Protein AF-A0A8H1L6F8-F1 (afdb_monomer_lite)

Sequence (151 aa):
DDVAAVVLANCTSGPMVTQVAADLVRIVAEGEPRIPEPWRPLREVDQSALVLAGQWYWGTSPFALRITADGHLALGPLSGGGRRSRFRANGEGTWTGLEGYFAGETLRAVRRPDGTVDHLDLGSFVFTRQPYDERADVPGGVDAEGWRGIG

Radius of gyration: 23.3 Å; chains: 1; bounding box: 47×58×55 Å

InterPro domains:
  IPR056008 Domain of unknown function DUF7586 [PF24491] (45-129)

Structure (mmCIF, N/CA/C/O backbone):
data_AF-A0A8H1L6F8-F1
#
_entry.id   AF-A0A8H1L6F8-F1
#
loop_
_atom_site.group_PDB
_atom_site.id
_atom_site.type_symbol
_atom_site.label_atom_id
_atom_site.label_alt_id
_atom_site.label_comp_id
_atom_site.label_asym_id
_atom_site.label_entity_id
_atom_site.label_seq_id
_atom_site.pdbx_PDB_ins_code
_atom_site.Cartn_x
_atom_site.Cartn_y
_atom_site.Cartn_z
_atom_site.occupancy
_atom_site.B_iso_or_equiv
_atom_site.auth_seq_id
_atom_site.auth_comp_id
_atom_site.auth_asym_id
_atom_site.auth_atom_id
_atom_site.pdbx_PDB_model_num
ATOM 1 N N . ASP A 1 1 ? 13.761 -13.896 -32.232 1.00 56.38 1 ASP A N 1
ATOM 2 C CA . ASP A 1 1 ? 14.624 -12.715 -32.418 1.00 56.38 1 ASP A CA 1
ATOM 3 C C . ASP A 1 1 ? 13.880 -11.649 -33.207 1.00 56.38 1 ASP A C 1
ATOM 5 O O . ASP A 1 1 ? 14.048 -11.556 -34.414 1.00 56.38 1 ASP A O 1
ATOM 9 N N . ASP A 1 2 ? 13.031 -10.874 -32.521 1.00 83.06 2 ASP A N 1
ATOM 10 C CA . ASP A 1 2 ? 12.123 -9.879 -33.132 1.00 83.06 2 ASP A CA 1
ATOM 11 C C . ASP A 1 2 ? 12.353 -8.450 -32.587 1.00 83.06 2 ASP A C 1
ATOM 13 O O . ASP A 1 2 ? 11.457 -7.607 -32.618 1.00 83.06 2 ASP A O 1
ATOM 17 N N . VAL A 1 3 ? 13.542 -8.158 -32.042 1.00 88.19 3 VAL A N 1
ATOM 18 C CA . VAL A 1 3 ? 13.842 -6.866 -31.396 1.00 88.19 3 VAL A CA 1
ATOM 19 C C . VAL A 1 3 ? 14.768 -6.023 -32.271 1.00 88.19 3 VAL A C 1
ATOM 21 O O . VAL A 1 3 ? 15.822 -6.481 -32.707 1.00 88.19 3 VAL A O 1
ATOM 24 N N . ALA A 1 4 ? 14.397 -4.760 -32.484 1.00 92.69 4 ALA A N 1
ATOM 25 C CA . ALA A 1 4 ? 15.210 -3.754 -33.162 1.00 92.69 4 ALA A CA 1
ATOM 26 C C . ALA A 1 4 ? 15.195 -2.435 -32.374 1.00 92.69 4 ALA A C 1
ATOM 28 O O . ALA A 1 4 ? 14.239 -2.140 -31.658 1.00 92.69 4 ALA A O 1
ATOM 29 N N . ALA A 1 5 ? 16.242 -1.624 -32.534 1.00 94.88 5 ALA A N 1
ATOM 30 C CA . ALA A 1 5 ? 16.339 -0.295 -31.937 1.00 94.88 5 ALA A CA 1
ATOM 31 C C . ALA A 1 5 ? 16.558 0.772 -33.016 1.00 94.88 5 ALA A C 1
ATOM 33 O O . ALA A 1 5 ? 17.304 0.563 -33.973 1.00 94.88 5 ALA A O 1
ATOM 34 N N . VAL A 1 6 ? 15.934 1.936 -32.834 1.00 96.12 6 VAL A N 1
ATOM 35 C CA . VAL A 1 6 ? 16.125 3.126 -33.672 1.00 96.12 6 VAL A CA 1
ATOM 36 C C . VAL A 1 6 ? 16.569 4.270 -32.771 1.00 96.12 6 VAL A C 1
ATOM 38 O O . VAL A 1 6 ? 15.897 4.585 -31.791 1.00 96.12 6 VAL A O 1
ATOM 41 N N . VAL A 1 7 ? 17.698 4.894 -33.104 1.00 96.50 7 VAL A N 1
ATOM 42 C CA . VAL A 1 7 ? 18.262 6.025 -32.358 1.00 96.50 7 VAL A CA 1
ATOM 43 C C . VAL A 1 7 ? 18.479 7.182 -33.326 1.00 96.50 7 VAL A C 1
ATOM 45 O O . VAL A 1 7 ? 19.146 7.028 -34.347 1.00 96.50 7 VAL A O 1
ATOM 48 N N . LEU A 1 8 ? 17.908 8.341 -33.004 1.00 95.44 8 LEU A N 1
ATOM 49 C CA . LEU A 1 8 ? 18.011 9.570 -33.789 1.00 95.44 8 LEU A CA 1
ATOM 50 C C . LEU A 1 8 ? 18.761 10.625 -32.970 1.00 95.44 8 LEU A C 1
ATOM 52 O O . LEU A 1 8 ? 18.482 10.798 -31.785 1.00 95.44 8 LEU A O 1
ATOM 56 N N . ALA A 1 9 ? 19.685 11.347 -33.605 1.00 94.75 9 ALA A N 1
ATOM 57 C CA . ALA A 1 9 ? 20.383 12.488 -33.015 1.00 94.75 9 ALA A CA 1
ATOM 58 C C . ALA A 1 9 ? 20.216 13.717 -33.918 1.00 94.75 9 ALA A C 1
ATOM 60 O O . ALA A 1 9 ? 20.311 13.614 -35.139 1.00 94.75 9 ALA A O 1
ATOM 61 N N . ASN A 1 10 ? 19.968 14.881 -33.317 1.00 94.25 10 ASN A N 1
ATOM 62 C CA . ASN A 1 10 ? 19.770 16.153 -34.022 1.00 94.25 10 ASN A CA 1
ATOM 63 C C . ASN A 1 10 ? 20.999 17.078 -33.961 1.00 94.25 10 ASN A C 1
ATOM 65 O O . ASN A 1 10 ? 20.921 18.233 -34.374 1.00 94.25 10 ASN A O 1
ATOM 69 N N . CYS A 1 11 ? 22.120 16.595 -33.428 1.00 91.19 11 CYS A N 1
ATOM 70 C CA . CYS A 1 11 ? 23.375 17.327 -33.343 1.00 91.19 11 CYS A CA 1
ATOM 71 C C . CYS A 1 11 ? 24.555 16.416 -33.698 1.00 91.19 11 CYS A C 1
ATOM 73 O O . CYS A 1 11 ? 24.513 15.202 -33.498 1.00 91.19 11 CYS A O 1
ATOM 75 N N . THR A 1 12 ? 25.627 17.011 -34.216 1.00 85.31 12 THR A N 1
ATOM 76 C CA . THR A 1 12 ? 26.858 16.293 -34.589 1.00 85.31 12 THR A CA 1
ATOM 77 C C . THR A 1 12 ? 27.733 15.936 -33.387 1.00 85.31 12 THR A C 1
ATOM 79 O O . THR A 1 12 ? 28.591 15.069 -33.497 1.00 85.31 12 THR A O 1
ATOM 82 N N . SER A 1 13 ? 27.498 16.566 -32.235 1.00 91.44 13 SER A N 1
ATOM 83 C CA . SER A 1 13 ? 28.124 16.262 -30.942 1.00 91.44 13 SER A CA 1
ATOM 84 C C . SER A 1 13 ? 27.331 15.246 -30.105 1.00 91.44 13 SER A C 1
ATOM 86 O O . SER A 1 13 ? 27.555 15.128 -28.901 1.00 91.44 13 SER A O 1
ATOM 88 N N . GLY A 1 14 ? 26.361 14.562 -30.718 1.00 86.69 14 GLY A N 1
ATOM 89 C CA . GLY A 1 14 ? 25.501 13.588 -30.053 1.00 86.69 14 GLY A CA 1
ATOM 90 C C . GLY A 1 14 ? 26.223 12.291 -29.657 1.00 86.69 14 GLY A C 1
ATOM 91 O O . GLY A 1 14 ? 27.394 12.090 -29.986 1.00 86.69 14 GLY A O 1
ATOM 92 N N . PRO A 1 15 ? 25.527 11.383 -28.951 1.00 90.00 15 PRO A N 1
ATOM 93 C CA . PRO A 1 15 ? 26.077 10.079 -28.594 1.00 90.00 15 PRO A CA 1
ATOM 94 C C . PRO A 1 15 ? 26.371 9.240 -29.845 1.00 90.00 15 PRO A C 1
ATOM 96 O O . PRO A 1 15 ? 25.788 9.456 -30.910 1.00 90.00 15 PRO A O 1
ATOM 99 N N . MET A 1 16 ? 27.229 8.225 -29.712 1.00 94.75 16 MET A N 1
ATOM 100 C CA . MET A 1 16 ? 27.450 7.244 -30.779 1.00 94.75 16 MET A CA 1
ATOM 101 C C . MET A 1 16 ? 26.176 6.413 -30.984 1.00 94.75 16 MET A C 1
ATOM 103 O O . MET A 1 16 ? 25.949 5.416 -30.302 1.00 94.75 16 MET A O 1
ATOM 107 N N . VAL A 1 17 ? 25.322 6.843 -31.915 1.00 95.00 17 VAL A N 1
ATOM 108 C CA . VAL A 1 17 ? 23.967 6.297 -32.117 1.00 95.00 17 VAL A CA 1
ATOM 109 C C . VAL A 1 17 ? 23.949 4.792 -32.387 1.00 95.00 17 VAL A C 1
ATOM 111 O O . VAL A 1 17 ? 23.046 4.098 -31.929 1.00 95.00 17 VAL A O 1
ATOM 114 N N . THR A 1 18 ? 24.972 4.270 -33.066 1.00 94.69 18 THR A N 1
ATOM 115 C CA . THR A 1 18 ? 25.138 2.834 -33.329 1.00 94.69 18 THR A CA 1
ATOM 116 C C . THR A 1 18 ? 25.411 2.046 -32.054 1.00 94.69 18 THR A C 1
ATOM 118 O O . THR A 1 18 ? 24.832 0.980 -31.863 1.00 94.69 18 THR A O 1
ATOM 121 N N . GLN A 1 19 ? 26.246 2.583 -31.160 1.00 96.25 19 GLN A N 1
ATOM 122 C CA . GLN A 1 19 ? 26.542 1.960 -29.875 1.00 96.25 19 GLN A CA 1
ATOM 123 C C . GLN A 1 19 ? 25.307 1.961 -28.973 1.00 96.25 19 GLN A C 1
ATOM 125 O O . GLN A 1 19 ? 24.968 0.924 -28.418 1.00 96.25 19 GLN A O 1
ATOM 130 N N . VAL A 1 20 ? 24.577 3.080 -28.903 1.00 96.88 20 VAL A N 1
ATOM 131 C CA . VAL A 1 20 ? 23.324 3.154 -28.133 1.00 96.88 20 VAL A CA 1
ATOM 132 C C . VAL A 1 20 ? 22.293 2.154 -28.664 1.00 96.88 20 VAL A C 1
ATOM 134 O O . VAL A 1 20 ? 21.665 1.454 -27.876 1.00 96.88 20 VAL A O 1
ATOM 137 N N . ALA A 1 21 ? 22.129 2.045 -29.987 1.00 96.88 21 ALA A N 1
ATOM 138 C CA . ALA A 1 21 ? 21.202 1.084 -30.582 1.00 96.88 21 ALA A CA 1
ATOM 139 C C . ALA A 1 21 ? 21.586 -0.369 -30.245 1.00 96.88 21 ALA A C 1
ATOM 141 O O . ALA A 1 21 ? 20.721 -1.154 -29.857 1.00 96.88 21 ALA A O 1
ATOM 142 N N . ALA A 1 22 ? 22.874 -0.713 -30.342 1.00 96.19 22 ALA A N 1
ATOM 143 C CA . ALA A 1 22 ? 23.374 -2.041 -29.990 1.00 96.19 22 ALA A CA 1
ATOM 144 C C . ALA A 1 22 ? 23.195 -2.349 -28.495 1.00 96.19 22 ALA A C 1
ATOM 146 O O . ALA A 1 22 ? 22.727 -3.432 -28.145 1.00 96.19 22 ALA A O 1
ATOM 147 N N . ASP A 1 23 ? 23.503 -1.387 -27.620 1.00 96.38 23 ASP A N 1
ATOM 148 C CA . ASP A 1 23 ? 23.319 -1.526 -26.176 1.00 96.38 23 ASP A CA 1
ATOM 149 C C . ASP A 1 23 ? 21.844 -1.707 -25.806 1.00 96.38 23 ASP A C 1
ATOM 151 O O . ASP A 1 23 ? 21.540 -2.545 -24.965 1.00 96.38 23 ASP A O 1
ATOM 155 N N . LEU A 1 24 ? 20.916 -0.999 -26.456 1.00 94.94 24 LEU A N 1
ATOM 156 C CA . LEU A 1 24 ? 19.478 -1.175 -26.226 1.00 94.94 24 LEU A CA 1
ATOM 157 C C . LEU A 1 24 ? 18.994 -2.574 -26.621 1.00 94.94 24 LEU A C 1
ATOM 159 O O . LEU A 1 24 ? 18.296 -3.212 -25.835 1.00 94.94 24 LEU A O 1
ATOM 163 N N . VAL A 1 25 ? 19.381 -3.073 -27.802 1.00 94.62 25 VAL A N 1
ATOM 164 C CA . VAL A 1 25 ? 19.028 -4.440 -28.231 1.00 94.62 25 VAL A CA 1
ATOM 165 C C . VAL A 1 25 ? 19.602 -5.466 -27.258 1.00 94.62 25 VAL A C 1
ATOM 167 O O . VAL A 1 25 ? 18.883 -6.365 -26.830 1.00 94.62 25 VAL A O 1
ATOM 170 N N . ARG A 1 26 ? 20.867 -5.301 -26.856 1.00 93.94 26 ARG A N 1
ATOM 171 C CA . ARG A 1 26 ? 21.526 -6.179 -25.887 1.00 93.94 26 ARG A CA 1
ATOM 172 C C . ARG A 1 26 ? 20.827 -6.153 -24.527 1.00 93.94 26 ARG A C 1
ATOM 174 O O . ARG A 1 26 ? 20.532 -7.214 -23.998 1.00 93.94 26 ARG A O 1
ATOM 181 N N . ILE A 1 27 ? 20.512 -4.974 -23.988 1.00 93.81 27 ILE A N 1
ATOM 182 C CA . ILE A 1 27 ? 19.810 -4.828 -22.703 1.00 93.81 27 ILE A CA 1
ATOM 183 C C . ILE A 1 27 ? 18.447 -5.519 -22.745 1.00 93.81 27 ILE A C 1
ATOM 185 O O . ILE A 1 27 ? 18.087 -6.191 -21.785 1.00 93.81 27 ILE A O 1
ATOM 189 N N . VAL A 1 28 ? 17.690 -5.374 -23.834 1.00 91.69 28 VAL A N 1
ATOM 190 C CA . VAL A 1 28 ? 16.389 -6.044 -23.966 1.00 91.69 28 VAL A CA 1
ATOM 191 C C . VAL A 1 28 ? 16.562 -7.552 -24.107 1.00 91.69 28 VAL A C 1
ATOM 193 O O . VAL A 1 28 ? 15.832 -8.286 -23.460 1.00 91.69 28 VAL A O 1
ATOM 196 N N . ALA A 1 29 ? 17.531 -8.022 -24.893 1.00 89.94 29 ALA A N 1
ATOM 197 C CA . ALA A 1 29 ? 17.787 -9.453 -25.052 1.00 89.94 29 ALA A CA 1
ATOM 198 C C . ALA A 1 29 ? 18.272 -10.115 -23.747 1.00 89.94 29 ALA A C 1
ATOM 200 O O . ALA A 1 29 ? 17.868 -11.226 -23.423 1.00 89.94 29 ALA A O 1
ATOM 201 N N . GLU A 1 30 ? 19.125 -9.433 -22.980 1.00 91.69 30 GLU A N 1
ATOM 202 C CA . GLU A 1 30 ? 19.654 -9.920 -21.698 1.00 91.69 30 GLU A CA 1
ATOM 203 C C . GLU A 1 30 ? 18.637 -9.773 -20.557 1.00 91.69 30 GLU A C 1
ATOM 205 O O . GLU A 1 30 ? 18.609 -10.578 -19.626 1.00 91.69 30 GLU A O 1
ATOM 210 N N . GLY A 1 31 ? 17.823 -8.722 -20.612 1.00 90.75 31 GLY A N 1
ATOM 211 C CA . GLY A 1 31 ? 16.900 -8.308 -19.563 1.00 90.75 31 GLY A CA 1
ATOM 212 C C . GLY A 1 31 ? 15.431 -8.501 -19.914 1.00 90.75 31 GLY A C 1
ATOM 213 O O . GLY A 1 31 ? 14.596 -7.853 -19.279 1.00 90.75 31 GLY A O 1
ATOM 214 N N . GLU A 1 32 ? 15.110 -9.332 -20.913 1.00 84.12 32 GLU A N 1
ATOM 215 C CA . GLU A 1 32 ? 13.738 -9.499 -21.395 1.00 84.12 32 GLU A CA 1
ATOM 216 C C . GLU A 1 32 ? 12.819 -9.826 -20.207 1.00 84.12 32 GLU A C 1
ATOM 218 O O . GLU A 1 32 ? 13.046 -10.816 -19.494 1.00 84.12 32 GLU A O 1
ATOM 223 N N . PRO A 1 33 ? 11.796 -8.992 -19.930 1.00 79.00 33 PRO A N 1
ATOM 224 C CA . PRO A 1 33 ? 10.893 -9.257 -18.830 1.00 79.00 33 PRO A CA 1
ATOM 225 C C . PRO A 1 33 ? 10.197 -10.585 -19.089 1.00 79.00 33 PRO A C 1
ATOM 227 O O . PRO A 1 33 ? 9.529 -10.759 -20.108 1.00 79.00 33 PRO A O 1
ATOM 230 N N . ARG A 1 34 ? 10.317 -11.528 -18.153 1.00 82.19 34 ARG A N 1
ATOM 231 C CA . ARG A 1 34 ? 9.544 -12.768 -18.244 1.00 82.19 34 ARG A CA 1
ATOM 232 C C . ARG A 1 34 ? 8.066 -12.405 -18.319 1.00 82.19 34 ARG A C 1
ATOM 234 O O . ARG A 1 34 ? 7.596 -11.613 -17.498 1.00 82.19 34 ARG A O 1
ATOM 241 N N . ILE A 1 35 ? 7.346 -13.014 -19.263 1.00 84.50 35 ILE A N 1
ATOM 242 C CA . ILE A 1 35 ? 5.885 -12.932 -19.286 1.00 84.50 35 ILE A CA 1
ATOM 243 C C . ILE A 1 35 ? 5.408 -13.393 -17.902 1.00 84.50 35 ILE A C 1
ATOM 245 O O . ILE A 1 35 ? 5.742 -14.512 -17.497 1.00 84.50 35 ILE A O 1
ATOM 249 N N . PRO A 1 36 ? 4.704 -12.538 -17.140 1.00 85.81 36 PRO A N 1
ATOM 250 C CA . PRO A 1 36 ? 4.266 -12.910 -15.810 1.00 85.81 36 PRO A CA 1
ATOM 251 C C . PRO A 1 36 ? 3.308 -14.092 -15.916 1.00 85.81 36 PRO A C 1
ATOM 253 O O . PRO A 1 36 ? 2.537 -14.200 -16.874 1.00 85.81 36 PRO A O 1
ATOM 256 N N . GLU A 1 37 ? 3.333 -14.972 -14.917 1.00 86.38 37 GLU A N 1
ATOM 257 C CA . GLU A 1 37 ? 2.314 -16.010 -14.843 1.00 86.38 37 GLU A CA 1
ATOM 258 C C . GLU A 1 37 ? 0.922 -15.358 -14.835 1.00 86.38 37 GLU A C 1
ATOM 260 O O . GLU A 1 37 ? 0.723 -14.350 -14.143 1.00 86.38 37 GLU A O 1
ATOM 265 N N . PRO A 1 38 ? -0.052 -15.905 -15.591 1.00 89.75 38 PRO A N 1
ATOM 266 C CA . PRO A 1 38 ? -1.414 -15.405 -15.554 1.00 89.75 38 PRO A CA 1
ATOM 267 C C . PRO A 1 38 ? -1.912 -15.349 -14.116 1.00 89.75 38 PRO A C 1
ATOM 269 O O . PRO A 1 38 ? -1.761 -16.316 -13.364 1.00 89.75 38 PRO A O 1
ATOM 272 N N . TRP A 1 39 ? -2.521 -14.225 -13.744 1.00 88.81 39 TRP A N 1
ATOM 273 C CA . TRP A 1 39 ? -3.088 -14.066 -12.413 1.00 88.81 39 TRP A CA 1
ATOM 274 C C . TRP A 1 39 ? -4.099 -15.180 -12.128 1.00 88.81 39 TRP A C 1
ATOM 276 O O . TRP A 1 39 ? -4.933 -15.522 -12.971 1.00 88.81 39 TRP A O 1
ATOM 286 N N . ARG A 1 40 ? -4.031 -15.736 -10.918 1.00 87.62 40 ARG A N 1
ATOM 287 C CA . ARG A 1 40 ? -4.979 -16.730 -10.418 1.00 87.62 40 ARG A CA 1
ATOM 288 C C . ARG A 1 40 ? -5.481 -16.295 -9.047 1.00 87.62 40 ARG A C 1
ATOM 290 O O . ARG A 1 40 ? -4.685 -15.786 -8.255 1.00 87.62 40 ARG A O 1
ATOM 297 N N . PRO A 1 41 ? -6.765 -16.521 -8.738 1.00 86.88 41 PRO A N 1
ATOM 298 C CA . PRO A 1 41 ? -7.265 -16.288 -7.396 1.00 86.88 41 PRO A CA 1
ATOM 299 C C . PRO A 1 41 ? -6.557 -17.214 -6.403 1.00 86.88 41 PRO A C 1
ATOM 301 O O . PRO A 1 41 ? -6.250 -18.370 -6.712 1.00 86.88 41 PRO A O 1
ATOM 304 N N . LEU A 1 42 ? -6.330 -16.707 -5.193 1.00 88.00 42 LEU A N 1
ATOM 305 C CA . LEU A 1 42 ? -5.894 -17.535 -4.073 1.00 88.00 42 LEU A CA 1
ATOM 306 C C . LEU A 1 42 ? -6.989 -18.557 -3.757 1.00 88.00 42 LEU A C 1
ATOM 308 O O . LEU A 1 42 ? -8.160 -18.198 -3.660 1.00 88.00 42 LEU A O 1
ATOM 312 N N . ARG A 1 43 ? -6.608 -19.832 -3.617 1.00 86.88 43 ARG A N 1
ATOM 313 C CA . ARG A 1 43 ? -7.556 -20.912 -3.291 1.00 86.88 43 ARG A CA 1
ATOM 314 C C . ARG A 1 43 ? -8.040 -20.828 -1.853 1.00 86.88 43 ARG A C 1
ATOM 316 O O . ARG A 1 43 ? -9.210 -21.063 -1.584 1.00 86.88 43 ARG A O 1
ATOM 323 N N . GLU A 1 44 ? -7.126 -20.486 -0.958 1.00 87.88 44 GLU A N 1
ATOM 324 C CA . GLU A 1 44 ? -7.377 -20.337 0.465 1.00 87.88 44 GLU A CA 1
ATOM 325 C C . GLU A 1 44 ? -6.733 -19.039 0.931 1.00 87.88 44 GLU A C 1
ATOM 327 O O . GLU A 1 44 ? -5.643 -18.668 0.488 1.00 87.88 44 GLU A O 1
ATOM 332 N N . VAL A 1 45 ? -7.439 -18.329 1.801 1.00 88.81 45 VAL A N 1
ATOM 333 C CA . VAL A 1 45 ? -6.963 -17.092 2.405 1.00 88.81 45 VAL A CA 1
ATOM 334 C C . VAL A 1 45 ? -7.538 -16.981 3.807 1.00 88.81 45 VAL A C 1
ATOM 336 O O . VAL A 1 45 ? -8.718 -17.264 4.030 1.00 88.81 45 VAL A O 1
ATOM 339 N N . ASP A 1 46 ? -6.698 -16.565 4.750 1.00 86.81 46 ASP A N 1
ATOM 340 C CA . ASP A 1 46 ? -7.144 -16.241 6.098 1.00 86.81 46 ASP A CA 1
ATOM 341 C C . ASP A 1 46 ? -8.145 -15.077 6.033 1.00 86.81 46 ASP A C 1
ATOM 343 O O . ASP A 1 46 ? -7.828 -13.981 5.563 1.00 86.81 46 ASP A O 1
ATOM 347 N N . GLN A 1 47 ? -9.366 -15.318 6.513 1.00 88.00 47 GLN A N 1
ATOM 348 C CA . GLN A 1 47 ? -10.444 -14.329 6.525 1.00 88.00 47 GLN A CA 1
ATOM 349 C C . GLN A 1 47 ? -10.089 -13.095 7.365 1.00 88.00 47 GLN A C 1
ATOM 351 O O . GLN A 1 47 ? -10.509 -11.982 7.041 1.00 88.00 47 GLN A O 1
ATOM 356 N N . SER A 1 48 ? -9.271 -13.271 8.407 1.00 85.75 48 SER A N 1
ATOM 357 C CA . SER A 1 48 ? -8.801 -12.182 9.262 1.00 85.75 48 SER A CA 1
ATOM 358 C C . SER A 1 48 ? -7.855 -11.229 8.525 1.00 85.75 48 SER A C 1
ATOM 360 O O . SER A 1 48 ? -7.869 -10.030 8.798 1.00 85.75 48 SER A O 1
ATOM 362 N N . ALA A 1 49 ? -7.098 -11.734 7.547 1.00 90.62 49 ALA A N 1
ATOM 363 C CA . ALA A 1 49 ? -6.276 -10.935 6.646 1.00 90.62 49 ALA A CA 1
ATOM 364 C C . ALA A 1 49 ? -7.102 -10.382 5.474 1.00 90.62 49 ALA A C 1
ATOM 366 O O . ALA A 1 49 ? -6.935 -9.223 5.090 1.00 90.62 49 ALA A O 1
ATOM 367 N N . LEU A 1 50 ? -8.028 -11.180 4.927 1.00 92.31 50 LEU A N 1
ATOM 368 C CA . LEU A 1 50 ? -8.869 -10.790 3.791 1.00 92.31 50 LEU A CA 1
ATOM 369 C C . LEU A 1 50 ? -9.719 -9.555 4.096 1.00 92.31 50 LEU A C 1
ATOM 371 O O . LEU A 1 50 ? -9.789 -8.651 3.267 1.00 92.31 50 LEU A O 1
ATOM 375 N N . VAL A 1 51 ? -10.298 -9.467 5.298 1.00 92.50 51 VAL A N 1
ATOM 376 C CA . VAL A 1 51 ? -11.097 -8.301 5.714 1.00 92.50 51 VAL A CA 1
ATOM 377 C C . VAL A 1 51 ? -10.280 -7.002 5.775 1.00 92.50 51 VAL A C 1
ATOM 379 O O . VAL A 1 51 ? -10.849 -5.911 5.721 1.00 92.50 51 VAL A O 1
ATOM 382 N N . LEU A 1 52 ? -8.949 -7.088 5.863 1.00 95.62 52 LEU A N 1
ATOM 383 C CA . LEU A 1 52 ? -8.055 -5.927 5.867 1.00 95.62 52 LEU A CA 1
ATOM 384 C C . LEU A 1 52 ? -7.666 -5.479 4.459 1.00 95.62 52 LEU A C 1
ATOM 386 O O . LEU A 1 52 ? -7.211 -4.347 4.291 1.00 95.62 52 LEU A O 1
ATOM 390 N N . ALA A 1 53 ? -7.848 -6.324 3.444 1.00 96.19 53 ALA A N 1
ATOM 391 C CA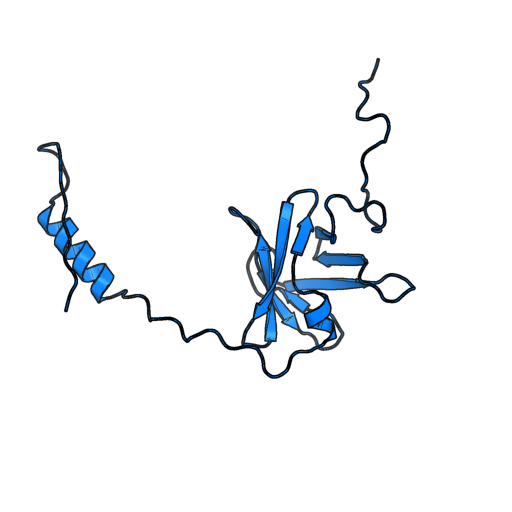 . ALA A 1 53 ? -7.478 -5.992 2.079 1.00 96.19 53 ALA A CA 1
ATOM 392 C C . ALA A 1 53 ? -8.249 -4.765 1.554 1.00 96.19 53 ALA A C 1
ATOM 394 O O . ALA A 1 53 ? -9.329 -4.392 2.031 1.00 96.19 53 ALA A O 1
ATOM 395 N N . GLY A 1 54 ? -7.665 -4.120 0.548 1.00 97.00 54 GLY A N 1
ATOM 396 C CA . GLY A 1 54 ? -8.236 -2.956 -0.115 1.00 97.00 54 GLY A CA 1
ATOM 397 C C . GLY A 1 54 ? -7.631 -1.644 0.367 1.00 97.00 54 GLY A C 1
ATOM 398 O O . GLY A 1 54 ? -6.468 -1.580 0.768 1.00 97.00 54 GLY A O 1
ATOM 399 N N . GLN A 1 55 ? -8.416 -0.579 0.248 1.00 97.81 55 GLN A N 1
ATOM 400 C CA . GLN A 1 55 ? -7.944 0.786 0.426 1.00 97.81 55 GLN A CA 1
ATOM 401 C C . GLN A 1 55 ? -7.897 1.215 1.896 1.00 97.81 55 GLN A C 1
ATOM 403 O O . GLN A 1 55 ? -8.756 0.838 2.698 1.00 97.81 55 GLN A O 1
ATOM 408 N N . TRP A 1 56 ? -6.885 2.026 2.190 1.00 97.62 56 TRP A N 1
ATOM 409 C CA . TRP A 1 56 ? -6.578 2.643 3.472 1.00 97.62 56 TRP A CA 1
ATOM 410 C C . TRP A 1 56 ? -6.033 4.057 3.246 1.00 97.62 56 TRP A C 1
ATOM 412 O O . TRP A 1 56 ? -5.517 4.356 2.170 1.00 97.62 56 TRP A O 1
ATOM 422 N N . TYR A 1 57 ? -6.112 4.923 4.248 1.00 95.56 57 TYR A N 1
ATOM 423 C CA . TYR A 1 57 ? -5.661 6.307 4.164 1.00 95.56 57 TYR A CA 1
ATOM 424 C C . TYR A 1 57 ? -4.784 6.671 5.349 1.00 95.56 57 TYR A C 1
ATOM 426 O O . TYR A 1 57 ? -5.158 6.425 6.487 1.00 95.56 57 TYR A O 1
ATOM 434 N N . TRP A 1 58 ? -3.644 7.303 5.079 1.00 94.06 58 TRP A N 1
ATOM 435 C CA . TRP A 1 58 ? -2.874 8.019 6.093 1.00 94.06 58 TRP A CA 1
ATOM 436 C C . TRP A 1 58 ? -3.085 9.520 5.883 1.00 94.06 58 TRP A C 1
ATOM 438 O O . TRP A 1 58 ? -2.609 10.088 4.894 1.00 94.06 58 TRP A O 1
ATOM 448 N N . GLY A 1 59 ? -3.870 10.148 6.763 1.00 90.31 59 GLY A N 1
ATOM 449 C CA . GLY A 1 59 ? -4.433 11.473 6.493 1.00 90.31 59 GLY A CA 1
ATOM 450 C C . GLY A 1 59 ? -5.250 11.436 5.199 1.00 90.31 59 GLY A C 1
ATOM 451 O O . GLY A 1 59 ? -6.186 10.653 5.077 1.00 90.31 59 GLY A O 1
ATOM 452 N N . THR A 1 60 ? -4.863 12.220 4.196 1.00 91.56 60 THR A N 1
ATOM 453 C CA . THR A 1 60 ? -5.473 12.192 2.852 1.00 91.56 60 THR A CA 1
ATOM 454 C C . THR A 1 60 ? -4.784 11.255 1.861 1.00 91.56 60 THR A C 1
ATOM 456 O O . THR A 1 60 ? -5.288 11.060 0.755 1.00 91.56 60 THR A O 1
ATOM 459 N N . SER A 1 61 ? -3.641 10.667 2.219 1.00 94.25 61 SER A N 1
ATOM 460 C CA . SER A 1 61 ? -2.826 9.884 1.286 1.00 94.25 61 SER A CA 1
ATOM 461 C C . SER A 1 61 ? -3.381 8.465 1.127 1.00 94.25 61 SER A C 1
ATOM 463 O O . SER A 1 61 ? -3.435 7.741 2.123 1.00 94.25 61 SER A O 1
ATOM 465 N N . PRO A 1 62 ? -3.764 8.029 -0.089 1.00 96.88 62 P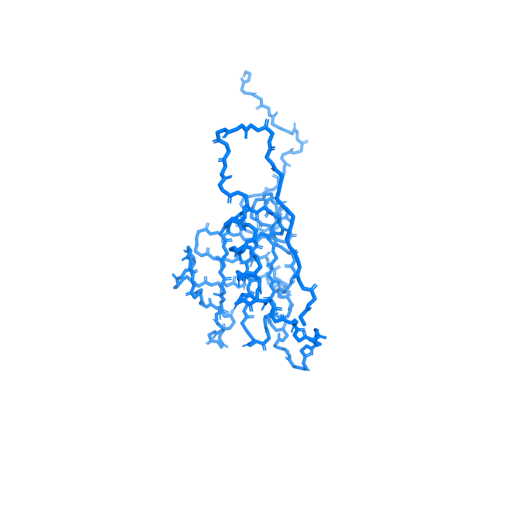RO A N 1
ATOM 466 C CA . PRO A 1 62 ? -4.344 6.712 -0.304 1.00 96.88 62 PRO A CA 1
ATOM 467 C C . PRO A 1 62 ? -3.272 5.622 -0.427 1.00 96.88 62 PRO A C 1
ATOM 469 O O . PRO A 1 62 ? -2.342 5.701 -1.233 1.00 96.88 62 PRO A O 1
ATOM 472 N N . PHE A 1 63 ? -3.461 4.553 0.333 1.00 98.31 63 PHE A N 1
ATOM 473 C CA . PHE A 1 63 ? -2.681 3.325 0.319 1.00 98.31 63 PHE A CA 1
ATOM 474 C C . PHE A 1 63 ? -3.598 2.145 0.026 1.00 98.31 63 PHE A C 1
ATOM 476 O O . PHE A 1 63 ? -4.814 2.209 0.202 1.00 98.31 63 PHE A O 1
ATOM 483 N N . ALA A 1 64 ? -3.015 1.036 -0.406 1.00 98.25 64 ALA A N 1
ATOM 484 C CA . ALA A 1 64 ? -3.739 -0.219 -0.437 1.00 98.25 64 ALA A CA 1
ATOM 485 C C . ALA A 1 64 ? -2.930 -1.341 0.190 1.00 98.25 64 ALA A C 1
ATOM 487 O O . ALA A 1 64 ? -1.738 -1.503 -0.083 1.00 98.25 64 ALA A O 1
ATOM 488 N N . LEU A 1 65 ? -3.639 -2.115 1.002 1.00 98.19 65 LEU A N 1
ATOM 489 C CA . LEU A 1 65 ? -3.173 -3.344 1.605 1.00 98.19 65 LEU A CA 1
ATOM 490 C C . LEU A 1 65 ? -3.614 -4.506 0.713 1.00 98.19 65 LEU A C 1
ATOM 492 O O . LEU A 1 65 ? -4.798 -4.658 0.401 1.00 98.19 65 LEU A O 1
ATOM 496 N N . ARG A 1 66 ? -2.655 -5.307 0.260 1.00 96.50 66 ARG A N 1
ATOM 497 C CA . ARG A 1 66 ? -2.879 -6.467 -0.612 1.00 96.50 66 ARG A CA 1
ATOM 498 C C . ARG A 1 66 ? -2.372 -7.724 0.056 1.00 96.50 66 ARG A C 1
ATOM 500 O O . ARG A 1 66 ? -1.398 -7.669 0.797 1.00 96.50 66 ARG A O 1
ATOM 507 N N . ILE A 1 67 ? -2.994 -8.844 -0.281 1.00 95.25 67 ILE A N 1
ATOM 508 C CA . ILE A 1 67 ? -2.493 -10.173 0.056 1.00 95.25 67 ILE A CA 1
ATOM 509 C C . ILE A 1 67 ? -1.679 -10.663 -1.136 1.00 95.25 67 ILE A C 1
ATOM 511 O O . ILE A 1 67 ? -2.146 -10.599 -2.276 1.00 95.25 67 ILE A O 1
ATOM 515 N N . THR A 1 68 ? -0.446 -11.091 -0.888 1.00 92.31 68 THR A N 1
ATOM 516 C CA . THR A 1 68 ? 0.452 -11.614 -1.921 1.00 92.31 68 THR A CA 1
ATOM 517 C C . THR A 1 68 ? 0.335 -13.132 -2.035 1.00 92.31 68 THR A C 1
ATOM 519 O O . THR A 1 68 ? -0.207 -13.796 -1.153 1.00 92.31 68 THR A O 1
ATOM 522 N N . ALA A 1 69 ? 0.827 -13.695 -3.144 1.00 88.56 69 ALA A N 1
ATOM 523 C CA . ALA A 1 69 ? 0.699 -15.124 -3.451 1.00 88.56 69 ALA A CA 1
ATOM 524 C C . ALA A 1 69 ? 1.305 -16.055 -2.383 1.00 88.56 69 ALA A C 1
ATOM 526 O O . ALA A 1 69 ? 0.878 -17.194 -2.240 1.00 88.56 69 ALA A O 1
ATOM 527 N N . ASP A 1 70 ? 2.272 -15.556 -1.620 1.00 88.31 70 ASP A N 1
ATOM 528 C CA . ASP A 1 70 ? 2.928 -16.245 -0.510 1.00 88.31 70 ASP A CA 1
ATOM 529 C C . ASP A 1 70 ? 2.265 -15.991 0.858 1.00 88.31 70 ASP A C 1
ATOM 531 O O . ASP A 1 70 ? 2.856 -16.272 1.896 1.00 88.31 70 ASP A O 1
ATOM 535 N N . GLY A 1 71 ? 1.043 -15.450 0.880 1.00 88.50 71 GLY A N 1
ATOM 536 C CA . GLY A 1 71 ? 0.255 -15.255 2.101 1.00 88.50 71 GLY A CA 1
ATOM 537 C C . GLY A 1 71 ? 0.692 -14.070 2.968 1.00 88.50 71 GLY A C 1
ATOM 538 O O . GLY A 1 71 ? 0.141 -13.859 4.048 1.00 88.50 71 GLY A O 1
ATOM 539 N N . HIS A 1 72 ? 1.661 -13.274 2.514 1.00 94.56 72 HIS A N 1
ATOM 540 C CA . HIS A 1 72 ? 2.052 -12.033 3.176 1.00 94.56 72 HIS A CA 1
ATOM 541 C C . HIS A 1 72 ? 1.110 -10.876 2.836 1.00 94.56 72 HIS A C 1
ATOM 543 O O . HIS A 1 72 ? 0.324 -10.925 1.887 1.00 94.56 72 HIS A O 1
ATOM 549 N N . LEU A 1 73 ? 1.222 -9.798 3.610 1.00 97.00 73 LEU A N 1
ATOM 550 C CA . LEU A 1 73 ? 0.597 -8.524 3.279 1.00 97.00 73 LEU A CA 1
ATOM 551 C C . LEU A 1 73 ? 1.593 -7.607 2.574 1.00 97.00 73 LEU A C 1
ATOM 553 O O . LEU A 1 73 ? 2.788 -7.636 2.856 1.00 97.00 73 LEU A O 1
ATOM 557 N N . ALA A 1 74 ? 1.099 -6.755 1.687 1.00 97.75 74 ALA A N 1
ATOM 558 C CA . ALA A 1 74 ? 1.856 -5.672 1.079 1.00 97.75 74 ALA A CA 1
ATOM 559 C C . ALA A 1 74 ? 1.074 -4.366 1.225 1.00 97.75 74 ALA A C 1
ATOM 561 O O . ALA A 1 74 ? -0.046 -4.258 0.722 1.00 97.75 74 ALA A O 1
ATOM 562 N N . LEU A 1 75 ? 1.672 -3.381 1.897 1.00 98.44 75 LEU A N 1
ATOM 563 C CA . LEU A 1 75 ? 1.134 -2.027 2.021 1.00 98.44 75 LEU A CA 1
ATOM 564 C C . LEU A 1 75 ? 1.957 -1.080 1.152 1.00 98.44 75 LEU A C 1
ATOM 566 O O . LEU A 1 75 ? 3.187 -1.058 1.233 1.00 98.44 75 LEU A O 1
ATOM 570 N N . GLY A 1 76 ? 1.282 -0.259 0.356 1.00 97.94 76 GLY A N 1
ATOM 571 C CA . GLY A 1 76 ? 1.938 0.797 -0.406 1.00 97.94 76 GLY A CA 1
ATOM 572 C C . GLY A 1 76 ? 0.956 1.831 -0.954 1.00 97.94 76 GLY A C 1
ATOM 573 O O . GLY A 1 76 ? -0.252 1.571 -0.954 1.00 97.94 76 GLY A O 1
ATOM 574 N N . PRO A 1 77 ? 1.457 2.995 -1.407 1.00 97.06 77 PRO A N 1
ATOM 575 C CA . PRO A 1 77 ? 0.629 4.051 -1.979 1.00 97.06 77 PRO A CA 1
ATOM 576 C C . PRO A 1 77 ? -0.144 3.548 -3.201 1.00 97.06 77 PRO A C 1
ATOM 578 O O . PRO A 1 77 ? 0.368 2.738 -3.975 1.00 97.06 77 PRO A O 1
ATOM 581 N N . LEU A 1 78 ? -1.369 4.040 -3.398 1.00 96.19 78 LEU A N 1
ATOM 582 C CA . LEU A 1 78 ? -2.138 3.769 -4.620 1.00 96.19 78 LEU A CA 1
ATOM 583 C C . LEU A 1 78 ? -1.638 4.566 -5.830 1.00 96.19 78 LEU A C 1
ATOM 585 O O . LEU A 1 78 ? -1.864 4.159 -6.967 1.00 96.19 78 LEU A O 1
ATOM 589 N N . SER A 1 79 ? -0.942 5.674 -5.592 1.00 90.12 79 SER A N 1
ATOM 590 C CA . SER A 1 79 ? -0.377 6.536 -6.626 1.00 90.12 79 SER A CA 1
ATOM 591 C C . SER A 1 79 ? 0.914 7.186 -6.142 1.00 90.12 79 SER A C 1
ATOM 593 O O . SER A 1 79 ? 1.039 7.505 -4.960 1.00 90.12 79 SER A O 1
ATOM 595 N N . GLY A 1 80 ? 1.833 7.453 -7.070 1.00 86.31 80 GLY A N 1
ATOM 596 C CA . GLY A 1 80 ? 3.082 8.153 -6.780 1.00 86.31 80 GLY A CA 1
ATOM 597 C C . GLY A 1 80 ? 4.090 7.320 -5.982 1.00 86.31 80 GLY A C 1
ATOM 598 O O . GLY A 1 80 ? 4.019 6.094 -5.918 1.00 86.31 80 GLY A O 1
ATOM 599 N N . GLY A 1 81 ? 5.074 8.009 -5.407 1.00 85.25 81 GLY A N 1
ATOM 600 C CA . GLY A 1 81 ? 6.060 7.414 -4.508 1.00 85.25 81 GLY A CA 1
ATOM 601 C C . GLY A 1 81 ? 5.587 7.415 -3.055 1.00 85.25 81 GLY A C 1
ATOM 602 O O . GLY A 1 81 ? 4.648 8.111 -2.685 1.00 85.25 81 GLY A O 1
ATOM 603 N N . GLY A 1 82 ? 6.262 6.650 -2.205 1.00 86.81 82 GLY A N 1
ATOM 604 C CA . GLY A 1 82 ? 5.990 6.653 -0.773 1.00 86.81 82 GLY A CA 1
ATOM 605 C C . GLY A 1 82 ? 6.532 5.419 -0.070 1.00 86.81 82 GLY A C 1
ATOM 606 O O . GLY A 1 82 ? 7.113 4.523 -0.692 1.00 86.81 82 GLY A O 1
ATOM 607 N N . ARG A 1 83 ? 6.340 5.394 1.250 1.00 93.44 83 ARG A N 1
ATOM 608 C CA . ARG A 1 83 ? 6.732 4.266 2.097 1.00 93.44 83 ARG A CA 1
ATOM 609 C C . ARG A 1 83 ? 5.917 3.039 1.702 1.00 93.44 83 ARG A C 1
ATOM 611 O O . ARG A 1 83 ? 4.705 3.117 1.556 1.00 93.44 83 ARG A O 1
ATOM 618 N N . ARG A 1 84 ? 6.581 1.906 1.535 1.00 96.62 84 ARG A N 1
ATOM 619 C CA . ARG A 1 84 ? 5.950 0.614 1.268 1.00 96.62 84 ARG A CA 1
ATOM 620 C C . ARG A 1 84 ? 6.681 -0.454 2.054 1.00 96.62 84 ARG A C 1
ATOM 622 O O . ARG A 1 84 ? 7.863 -0.280 2.352 1.00 96.62 84 ARG A O 1
ATOM 629 N N . SER A 1 85 ? 5.981 -1.525 2.382 1.00 97.88 85 SER A N 1
ATOM 630 C CA . SER A 1 85 ? 6.607 -2.701 2.972 1.00 97.88 85 SER A CA 1
ATOM 631 C C . SER A 1 85 ? 5.742 -3.934 2.773 1.00 97.88 85 SER A C 1
ATOM 633 O O . SER A 1 85 ? 4.532 -3.847 2.526 1.00 97.88 85 SER A O 1
ATOM 635 N N . ARG A 1 86 ? 6.390 -5.086 2.900 1.00 98.06 86 ARG A N 1
ATOM 636 C CA . ARG A 1 86 ? 5.753 -6.392 3.006 1.00 98.06 86 ARG A CA 1
ATOM 637 C C . ARG A 1 86 ? 5.727 -6.826 4.460 1.00 98.06 86 ARG A C 1
ATOM 639 O O . ARG A 1 86 ? 6.655 -6.516 5.198 1.00 98.06 86 ARG A O 1
ATOM 646 N N . PHE A 1 87 ? 4.707 -7.576 4.854 1.00 98.06 87 PHE A N 1
ATOM 647 C CA . PHE A 1 87 ? 4.523 -8.007 6.232 1.00 98.06 87 PHE A CA 1
ATOM 648 C C . PHE A 1 87 ? 4.254 -9.506 6.313 1.00 98.06 87 PHE A C 1
ATOM 650 O O . PHE A 1 87 ? 3.347 -10.023 5.655 1.00 98.06 87 PHE A O 1
ATOM 657 N N . ARG A 1 88 ? 5.024 -10.195 7.155 1.00 96.81 88 ARG A N 1
ATOM 658 C CA . ARG A 1 88 ? 4.829 -11.614 7.477 1.00 96.81 88 ARG A CA 1
ATOM 659 C C . ARG A 1 88 ? 3.876 -11.744 8.660 1.00 96.81 88 ARG A C 1
ATOM 661 O O . ARG A 1 88 ? 4.052 -11.047 9.654 1.00 96.81 88 ARG A O 1
ATOM 668 N N . ALA A 1 89 ? 2.903 -12.649 8.573 1.00 94.56 89 ALA A N 1
ATOM 669 C CA . ALA A 1 89 ? 1.991 -12.936 9.679 1.00 94.56 89 ALA A CA 1
ATOM 670 C C . ALA A 1 89 ? 2.725 -13.570 10.873 1.00 94.56 89 ALA A C 1
ATOM 672 O O . ALA A 1 89 ? 3.609 -14.411 10.697 1.00 94.56 89 ALA A O 1
ATOM 673 N N . ASN A 1 90 ? 2.326 -13.192 12.086 1.00 94.31 90 ASN A N 1
ATOM 674 C CA . ASN A 1 90 ? 2.859 -13.743 13.336 1.00 94.31 90 ASN A CA 1
ATOM 675 C C . ASN A 1 90 ? 1.954 -14.813 13.970 1.00 94.31 90 ASN A C 1
ATOM 677 O O . ASN A 1 90 ? 2.319 -15.372 14.995 1.00 94.31 90 ASN A O 1
ATOM 681 N N . GLY A 1 91 ? 0.785 -15.096 13.385 1.00 84.94 91 GLY A N 1
ATOM 682 C CA . GLY A 1 91 ? -0.191 -16.074 13.893 1.00 84.94 91 GLY A CA 1
ATOM 683 C C . GLY A 1 91 ? -1.201 -15.511 14.902 1.00 84.94 91 GLY A C 1
ATOM 684 O O . GLY A 1 91 ? -2.294 -16.043 15.025 1.00 84.94 91 GLY A O 1
ATOM 685 N N . GLU A 1 92 ? -0.889 -14.386 15.548 1.00 84.12 92 GLU A N 1
ATOM 686 C CA . GLU A 1 92 ? -1.712 -13.759 16.602 1.00 84.12 92 GLU A CA 1
ATOM 687 C C . GLU A 1 92 ? -2.495 -12.528 16.094 1.00 84.12 92 GLU A C 1
ATOM 689 O O . GLU A 1 92 ? -2.715 -11.562 16.819 1.00 84.12 92 GLU A O 1
ATOM 694 N N . GLY A 1 93 ? -2.847 -12.491 14.802 1.00 87.12 93 GLY A N 1
ATOM 695 C CA . GLY A 1 93 ? -3.535 -11.335 14.201 1.00 87.12 93 GLY A CA 1
ATOM 696 C C . GLY A 1 93 ? -2.670 -10.072 14.075 1.00 87.12 93 GLY A C 1
ATOM 697 O O . GLY A 1 93 ? -3.193 -8.964 13.952 1.00 87.12 93 GLY A O 1
ATOM 698 N N . THR A 1 94 ? -1.346 -10.235 14.108 1.00 94.81 94 THR A N 1
ATOM 699 C CA . THR A 1 94 ? -0.364 -9.176 13.846 1.00 94.81 94 THR A CA 1
ATOM 700 C C . THR A 1 94 ? 0.599 -9.597 12.745 1.00 94.81 94 THR A C 1
ATOM 702 O O . THR A 1 94 ? 0.765 -10.791 12.463 1.00 94.81 94 THR A O 1
ATOM 705 N N . TRP A 1 95 ? 1.261 -8.617 12.132 1.00 97.44 95 TRP A N 1
ATOM 706 C CA . TRP A 1 95 ? 2.248 -8.858 11.086 1.00 97.44 95 TRP A CA 1
ATOM 707 C C . TRP A 1 95 ? 3.511 -8.039 11.326 1.00 97.44 95 TRP A C 1
ATOM 709 O O . TRP A 1 95 ? 3.437 -6.917 11.812 1.00 97.44 95 TRP A O 1
ATOM 719 N N . THR A 1 96 ? 4.671 -8.572 10.957 1.00 98.19 96 THR A N 1
ATOM 720 C CA . THR A 1 96 ? 5.957 -7.872 11.080 1.00 98.19 96 THR A CA 1
ATOM 721 C C . THR A 1 96 ? 6.443 -7.415 9.716 1.00 98.19 96 THR A C 1
ATOM 723 O O . THR A 1 96 ? 6.512 -8.223 8.785 1.00 98.19 96 THR A O 1
ATOM 726 N N . GLY A 1 97 ? 6.787 -6.134 9.605 1.00 98.31 97 GLY A N 1
ATOM 727 C CA . GLY A 1 97 ? 7.331 -5.542 8.392 1.00 98.31 97 GLY A CA 1
ATOM 728 C C . GLY A 1 97 ? 8.715 -6.097 8.072 1.00 98.31 97 GLY A C 1
ATOM 729 O O . GLY A 1 97 ? 9.556 -6.293 8.949 1.00 98.31 97 GLY A O 1
ATOM 730 N N . LEU A 1 98 ? 8.942 -6.395 6.801 1.00 98.38 98 LEU A N 1
ATOM 731 C CA . LEU A 1 98 ? 10.120 -7.124 6.334 1.00 98.38 98 LEU A CA 1
ATOM 732 C C . LEU A 1 98 ? 11.187 -6.205 5.744 1.00 98.38 98 LEU A C 1
ATOM 734 O O . LEU A 1 98 ? 12.345 -6.595 5.641 1.00 98.38 98 LEU A O 1
ATOM 738 N N . GLU A 1 99 ? 10.799 -5.003 5.323 1.00 97.31 99 GLU A N 1
ATOM 739 C CA . GLU A 1 99 ? 11.656 -4.152 4.504 1.00 97.31 99 GLU A CA 1
ATOM 740 C C . GLU A 1 99 ? 11.322 -2.663 4.614 1.00 97.31 99 GLU A C 1
ATOM 742 O O . GLU A 1 99 ? 10.234 -2.260 5.044 1.00 97.31 99 GLU A O 1
ATOM 747 N N . GLY A 1 100 ? 12.265 -1.841 4.152 1.00 95.19 100 GLY A N 1
ATOM 748 C CA . GLY A 1 100 ? 12.096 -0.399 4.063 1.00 95.19 100 GLY A CA 1
ATOM 749 C C . GLY A 1 100 ? 11.916 0.256 5.430 1.00 95.19 100 GLY A C 1
ATOM 750 O O . GLY A 1 100 ? 12.437 -0.208 6.439 1.00 95.19 100 GLY A O 1
ATOM 751 N N . TYR A 1 101 ? 11.159 1.351 5.451 1.00 95.75 101 TYR A N 1
ATOM 752 C CA . TYR A 1 101 ? 10.931 2.144 6.663 1.00 95.75 101 TYR A CA 1
ATOM 753 C C . TYR A 1 101 ? 10.214 1.360 7.773 1.00 95.75 101 TYR A C 1
ATOM 755 O O . TYR A 1 101 ? 10.385 1.670 8.942 1.00 95.75 101 TYR A O 1
ATOM 763 N N . PHE A 1 102 ? 9.417 0.353 7.407 1.00 97.75 102 PHE A N 1
ATOM 764 C CA . PHE A 1 102 ? 8.647 -0.460 8.350 1.00 97.75 102 PHE A CA 1
ATOM 765 C C . PHE A 1 102 ? 9.345 -1.782 8.706 1.00 97.75 102 PHE A C 1
ATOM 767 O O . PHE A 1 102 ? 8.709 -2.673 9.259 1.00 97.75 102 PHE A O 1
ATOM 774 N N . ALA A 1 103 ? 10.625 -1.961 8.364 1.00 97.94 103 ALA A N 1
ATOM 775 C CA . ALA A 1 103 ? 11.356 -3.178 8.705 1.00 97.94 103 ALA A CA 1
ATOM 776 C C . ALA A 1 103 ? 11.398 -3.383 10.230 1.00 97.94 103 ALA A C 1
ATOM 778 O O . ALA A 1 103 ? 11.856 -2.513 10.964 1.00 97.94 103 ALA A O 1
ATOM 779 N N . GLY A 1 104 ? 10.920 -4.536 10.699 1.00 97.75 104 GLY A N 1
ATOM 780 C CA . GLY A 1 104 ? 10.811 -4.871 12.121 1.00 97.75 104 GLY A CA 1
ATOM 781 C C . GLY A 1 104 ? 9.578 -4.297 12.828 1.00 97.75 104 GLY A C 1
ATOM 782 O O . GLY A 1 104 ? 9.224 -4.790 13.898 1.00 97.75 104 GLY A O 1
ATOM 783 N N . GLU A 1 105 ? 8.882 -3.330 12.229 1.00 98.31 105 GLU A N 1
ATOM 784 C CA . GLU A 1 105 ? 7.675 -2.740 12.809 1.00 98.31 105 GLU A CA 1
ATOM 785 C C . GLU A 1 105 ? 6.513 -3.736 12.817 1.00 98.31 105 GLU A C 1
ATOM 787 O O . GLU A 1 105 ? 6.385 -4.590 11.934 1.00 98.31 105 GLU A O 1
ATOM 792 N N . THR A 1 106 ? 5.640 -3.618 13.817 1.00 98.06 106 THR A N 1
ATOM 793 C CA . THR A 1 106 ? 4.441 -4.458 13.915 1.00 98.06 106 THR A CA 1
ATOM 794 C C . THR A 1 106 ? 3.236 -3.724 13.340 1.00 98.06 106 THR A C 1
ATOM 796 O O . THR A 1 106 ? 2.886 -2.647 13.806 1.00 98.06 106 THR A O 1
ATOM 799 N N . LEU A 1 107 ? 2.577 -4.340 12.363 1.00 97.69 107 LEU A N 1
ATOM 800 C CA . LEU A 1 107 ? 1.261 -3.956 11.870 1.00 97.69 107 LEU A CA 1
ATOM 801 C C . LEU A 1 107 ? 0.182 -4.646 12.712 1.00 97.69 107 LEU A C 1
ATOM 803 O O . LEU A 1 107 ? 0.205 -5.873 12.872 1.00 97.69 107 LEU A O 1
ATOM 807 N N . ARG A 1 108 ? -0.783 -3.872 13.210 1.00 96.19 108 ARG A N 1
ATOM 808 C CA . ARG A 1 108 ? -1.926 -4.361 13.992 1.00 96.19 108 ARG A CA 1
ATOM 809 C C . ARG A 1 108 ? -3.228 -3.801 13.436 1.00 96.19 108 ARG A C 1
ATOM 811 O O . ARG A 1 108 ? -3.316 -2.619 13.130 1.00 96.19 108 ARG A O 1
ATOM 818 N N . ALA A 1 109 ? -4.250 -4.644 13.332 1.00 94.94 109 ALA A N 1
ATOM 819 C CA . ALA A 1 109 ? -5.605 -4.187 13.046 1.00 94.94 109 ALA A CA 1
ATOM 820 C C . ALA A 1 109 ? -6.325 -3.909 14.368 1.00 94.94 109 ALA A C 1
ATOM 822 O O . ALA A 1 109 ? -6.685 -4.844 15.086 1.00 94.94 109 ALA A O 1
ATOM 823 N N . VAL A 1 110 ? -6.530 -2.634 14.685 1.00 93.56 110 VAL A N 1
ATOM 824 C CA . VAL A 1 110 ? -7.295 -2.223 15.863 1.00 93.56 110 VAL A CA 1
ATOM 825 C C . VAL A 1 110 ? -8.779 -2.347 15.540 1.00 93.56 110 VAL A C 1
ATOM 827 O O . VAL A 1 110 ? -9.226 -2.005 14.443 1.00 93.56 110 VAL A O 1
ATOM 830 N N . ARG A 1 111 ? -9.549 -2.904 16.475 1.00 91.56 111 ARG A N 1
ATOM 831 C CA . ARG A 1 111 ? -10.972 -3.201 16.289 1.00 91.56 111 ARG A CA 1
ATOM 832 C C . ARG A 1 111 ? -11.823 -2.449 17.297 1.00 91.56 111 ARG A C 1
ATOM 834 O O . ARG A 1 111 ? -11.421 -2.264 18.442 1.00 91.56 111 ARG A O 1
ATOM 841 N N . ARG A 1 112 ? -13.019 -2.069 16.859 1.00 89.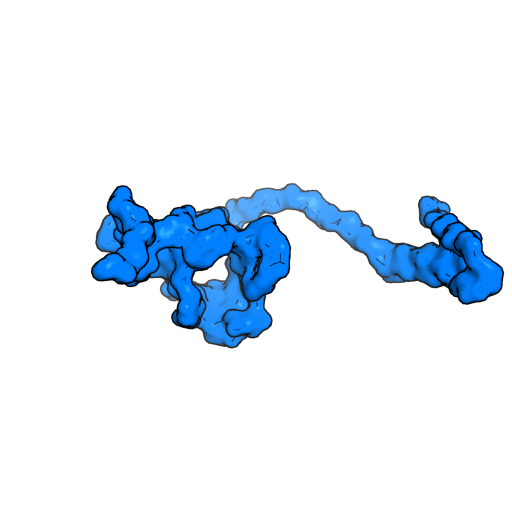44 112 ARG A N 1
ATOM 842 C CA . ARG A 1 112 ? -14.069 -1.498 17.702 1.00 89.44 112 ARG A CA 1
ATOM 843 C C . ARG A 1 112 ? -14.705 -2.577 18.591 1.00 89.44 112 ARG A C 1
ATOM 845 O O . ARG A 1 112 ? -14.558 -3.768 18.300 1.00 89.44 112 ARG A O 1
ATOM 852 N N . PRO A 1 113 ? -15.476 -2.190 19.627 1.00 90.62 113 PRO A N 1
ATOM 853 C CA . PRO A 1 113 ? -16.217 -3.138 20.464 1.00 90.62 113 PRO A CA 1
ATOM 8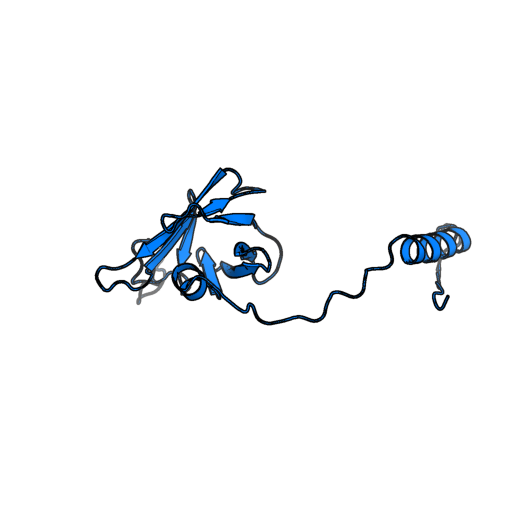54 C C . PRO A 1 113 ? -17.188 -4.044 19.690 1.00 90.62 113 PRO A C 1
ATOM 856 O O . PRO A 1 113 ? -17.465 -5.156 20.128 1.00 90.62 113 PRO A O 1
ATOM 859 N N . ASP A 1 114 ? -17.681 -3.595 18.533 1.00 89.94 114 ASP A N 1
ATOM 860 C CA . ASP A 1 114 ? -18.549 -4.377 17.641 1.00 89.94 114 ASP A CA 1
ATOM 861 C C . ASP A 1 114 ? -17.783 -5.377 16.743 1.00 89.94 114 ASP A C 1
ATOM 863 O O . ASP A 1 114 ? -18.387 -6.087 15.940 1.00 89.94 114 ASP A O 1
ATOM 867 N N . GLY A 1 115 ? -16.452 -5.444 16.866 1.00 88.00 115 GLY A N 1
ATOM 868 C CA . GLY A 1 115 ? -15.572 -6.337 16.110 1.00 88.00 115 GLY A CA 1
ATOM 869 C C . GLY A 1 115 ? -15.153 -5.816 14.731 1.00 88.00 115 GLY A C 1
ATOM 870 O O . GLY A 1 115 ? -14.271 -6.412 14.093 1.00 88.00 115 GLY A O 1
ATOM 871 N N . THR A 1 116 ? -15.723 -4.700 14.266 1.00 89.56 116 THR A N 1
ATOM 872 C CA . THR A 1 116 ? -15.311 -4.063 13.010 1.00 89.56 116 THR A CA 1
ATOM 873 C C . THR A 1 116 ? -13.908 -3.476 13.134 1.00 89.56 116 THR A C 1
ATOM 875 O O . THR A 1 116 ? -13.458 -3.101 14.216 1.00 89.56 116 THR A O 1
ATOM 878 N N . VAL A 1 117 ? -13.178 -3.424 12.019 1.00 91.75 117 VAL A N 1
ATOM 879 C CA . VAL A 1 117 ? -11.840 -2.821 12.008 1.00 91.75 117 VAL A CA 1
ATOM 880 C C . VAL A 1 117 ? -11.989 -1.304 12.079 1.00 91.75 117 VAL A C 1
ATOM 882 O O . VAL A 1 117 ? -12.711 -0.712 11.273 1.00 91.75 117 VAL A O 1
ATOM 885 N N . ASP A 1 118 ? -11.313 -0.698 13.048 1.00 92.38 118 ASP A N 1
ATOM 886 C CA . ASP A 1 118 ? -11.249 0.749 13.227 1.00 92.38 118 ASP A CA 1
ATOM 887 C C . ASP A 1 118 ? -10.160 1.336 12.326 1.00 92.38 118 ASP A C 1
ATOM 889 O O . ASP A 1 118 ? -10.449 2.043 11.359 1.00 92.38 118 ASP A O 1
ATOM 893 N N . HIS A 1 119 ? -8.915 0.936 12.581 1.00 95.12 119 HIS A N 1
ATOM 894 C CA . HIS A 1 119 ? -7.737 1.395 11.863 1.00 95.12 119 HIS A CA 1
ATOM 895 C C . HIS A 1 119 ? -6.637 0.330 11.834 1.00 95.12 119 HIS A C 1
ATOM 897 O O . HIS A 1 119 ? -6.690 -0.684 12.538 1.00 95.12 119 HIS A O 1
ATOM 903 N N . LEU A 1 120 ? -5.623 0.565 11.005 1.00 96.62 120 LEU A N 1
ATOM 904 C CA . LEU A 1 120 ? -4.347 -0.132 11.095 1.00 96.62 120 LEU A CA 1
ATOM 905 C C . LEU A 1 120 ? -3.355 0.738 11.857 1.00 96.62 120 LEU A C 1
ATOM 907 O O . LEU A 1 120 ? -3.121 1.881 11.468 1.00 96.62 120 LEU A O 1
ATOM 911 N N . ASP A 1 121 ? -2.763 0.173 12.898 1.00 96.38 121 ASP A N 1
ATOM 912 C CA . ASP A 1 121 ? -1.647 0.751 13.637 1.00 96.38 121 ASP A CA 1
ATOM 913 C C . ASP A 1 121 ? -0.335 0.156 13.111 1.00 96.38 121 ASP A C 1
ATOM 915 O O . ASP A 1 121 ? -0.201 -1.066 12.978 1.00 96.38 121 ASP A O 1
ATOM 919 N N . LEU A 1 122 ? 0.609 1.022 12.747 1.00 97.44 122 LEU A N 1
ATOM 920 C CA . LEU A 1 122 ? 1.911 0.642 12.212 1.00 97.44 122 LEU A CA 1
ATOM 921 C C . LEU A 1 122 ? 2.980 1.642 12.659 1.00 97.44 122 LEU A C 1
ATOM 923 O O . LEU A 1 122 ? 3.236 2.649 11.993 1.00 97.44 122 LEU A O 1
ATOM 927 N N . GLY A 1 123 ? 3.632 1.353 13.783 1.00 93.75 123 GLY A N 1
ATOM 928 C CA . GLY A 1 123 ? 4.632 2.244 14.368 1.00 93.75 123 GLY A CA 1
ATOM 929 C C . GLY A 1 123 ? 4.003 3.585 14.759 1.00 93.75 123 GLY A C 1
ATOM 930 O O . GLY A 1 123 ? 3.144 3.639 15.626 1.00 93.75 123 GLY A O 1
ATOM 931 N N . SER A 1 124 ? 4.413 4.679 14.114 1.00 90.94 124 SER A N 1
ATOM 932 C CA . SER A 1 124 ? 3.818 6.014 14.305 1.00 90.94 124 SER A CA 1
ATOM 933 C C . SER A 1 124 ? 2.724 6.366 13.287 1.00 90.94 124 SER A C 1
ATOM 935 O O . SER A 1 124 ? 2.321 7.528 13.184 1.00 90.94 124 SER A O 1
ATOM 937 N N . PHE A 1 125 ? 2.266 5.392 12.497 1.00 94.88 125 PHE A N 1
ATOM 938 C CA . PHE A 1 125 ? 1.301 5.594 11.423 1.00 94.88 125 PHE A CA 1
ATOM 939 C C . PHE A 1 125 ? -0.017 4.921 11.755 1.00 94.88 125 PHE A C 1
ATOM 941 O O . PHE A 1 125 ? -0.064 3.716 11.990 1.00 94.88 125 PHE A O 1
ATOM 948 N N . VAL A 1 126 ? -1.091 5.700 11.656 1.00 95.31 126 VAL A N 1
ATOM 949 C CA . VAL A 1 126 ? -2.452 5.180 11.687 1.00 95.31 126 VAL A CA 1
ATOM 950 C C . VAL A 1 126 ? -3.066 5.289 10.302 1.00 95.31 126 VAL A C 1
ATOM 952 O O . VAL A 1 126 ? -3.038 6.357 9.684 1.00 95.31 126 VAL A O 1
ATOM 955 N N . PHE A 1 127 ? -3.614 4.176 9.820 1.00 96.19 127 PHE A N 1
ATOM 956 C CA . PHE A 1 127 ? -4.336 4.123 8.560 1.00 96.19 127 PHE A CA 1
ATOM 957 C C . PHE A 1 127 ? -5.819 3.849 8.790 1.00 96.19 127 PHE A C 1
ATOM 959 O O . PHE A 1 127 ? -6.178 2.855 9.415 1.00 96.19 127 PHE A O 1
ATOM 966 N N . THR A 1 128 ? -6.686 4.677 8.219 1.00 95.81 128 THR A N 1
ATOM 967 C CA . THR A 1 128 ? -8.150 4.591 8.348 1.00 95.81 128 THR A CA 1
ATOM 968 C C . THR A 1 128 ? -8.809 4.211 7.023 1.00 95.81 128 THR A C 1
ATOM 970 O O . THR A 1 128 ? -8.196 4.288 5.956 1.00 95.81 128 THR A O 1
ATOM 973 N N . ARG A 1 129 ? -10.074 3.772 7.053 1.00 94.75 129 ARG A N 1
ATOM 974 C CA . ARG A 1 129 ? -10.819 3.435 5.822 1.00 94.75 129 ARG A CA 1
ATOM 975 C C . ARG A 1 129 ? -11.265 4.668 5.034 1.00 94.75 129 ARG A C 1
ATOM 977 O O . ARG A 1 129 ? -11.503 4.557 3.834 1.00 94.75 129 ARG A O 1
ATOM 984 N N . GLN A 1 130 ? -11.342 5.825 5.686 1.00 93.00 130 GLN A N 1
ATOM 985 C CA . GLN A 1 130 ? -11.653 7.116 5.076 1.00 93.00 130 GLN A CA 1
ATOM 986 C C . GLN A 1 130 ? -10.586 8.147 5.458 1.00 93.00 130 GLN A C 1
ATOM 988 O O . GLN A 1 130 ? -10.009 8.030 6.543 1.00 93.00 130 GLN A O 1
ATOM 993 N N . PRO A 1 131 ? -10.315 9.155 4.613 1.00 91.31 131 PRO A N 1
ATOM 994 C CA . PRO A 1 131 ? -9.466 10.273 5.002 1.00 91.31 131 PRO A CA 1
ATOM 995 C C . PRO A 1 131 ? -9.997 10.947 6.269 1.00 91.31 131 PRO A C 1
ATOM 997 O O . PRO A 1 131 ? -11.159 11.338 6.284 1.00 91.31 131 PRO A O 1
ATOM 1000 N N . TYR A 1 132 ? -9.152 11.091 7.296 1.00 83.81 132 TYR A N 1
ATOM 1001 C CA . TYR A 1 132 ? -9.515 11.719 8.578 1.00 83.81 132 TYR A CA 1
ATOM 1002 C C . TYR A 1 132 ? -10.858 11.228 9.148 1.00 83.81 132 TYR A C 1
ATOM 1004 O O . TYR A 1 132 ? -11.718 12.036 9.486 1.00 83.81 132 TYR A O 1
ATOM 1012 N N . ASP A 1 133 ? -11.045 9.908 9.223 1.00 83.88 133 ASP A N 1
ATOM 1013 C CA . ASP A 1 133 ? -12.278 9.296 9.729 1.00 83.88 133 ASP A CA 1
ATOM 1014 C C . ASP A 1 133 ? -12.613 9.796 11.147 1.00 83.88 133 ASP A C 1
ATOM 1016 O O . ASP A 1 133 ? -11.880 9.529 12.095 1.00 83.88 133 ASP A O 1
ATOM 1020 N N . GLU A 1 134 ? -13.735 10.506 11.282 1.00 80.62 134 GLU A N 1
ATOM 1021 C CA . GLU A 1 134 ? -14.239 11.070 12.545 1.00 80.62 134 GLU A CA 1
ATOM 1022 C C . GLU A 1 134 ? -14.554 10.015 13.605 1.00 80.62 134 GLU A C 1
ATOM 1024 O O . GLU A 1 134 ? -14.664 10.331 14.788 1.00 80.62 134 GLU A O 1
ATOM 1029 N N . ARG A 1 135 ? -14.756 8.763 13.184 1.00 81.38 135 ARG A N 1
ATOM 1030 C CA . ARG A 1 135 ? -15.101 7.651 14.073 1.00 81.38 135 ARG A CA 1
ATOM 1031 C C . ARG A 1 135 ? -13.894 6.826 14.492 1.00 81.38 135 ARG A C 1
ATOM 1033 O O . ARG A 1 135 ? -14.078 5.874 15.249 1.00 81.38 135 ARG A O 1
ATOM 1040 N N . ALA A 1 136 ? -12.714 7.117 13.952 1.00 78.69 136 ALA A N 1
ATOM 1041 C CA . ALA A 1 136 ? -11.486 6.456 14.362 1.00 78.69 136 ALA A CA 1
ATOM 1042 C C . ALA A 1 136 ? -10.935 7.106 15.635 1.00 78.69 136 ALA A C 1
ATOM 1044 O O . ALA A 1 136 ? -11.133 8.295 15.872 1.00 78.69 136 ALA A O 1
ATOM 1045 N N . ASP A 1 137 ? -10.186 6.344 16.429 1.00 74.56 137 ASP A N 1
ATOM 1046 C CA . ASP A 1 137 ? -9.571 6.827 17.681 1.00 74.56 137 ASP A CA 1
ATOM 1047 C C . ASP A 1 137 ? -8.337 7.734 17.453 1.00 74.56 137 ASP A C 1
ATOM 1049 O O . ASP A 1 137 ? -7.454 7.878 18.297 1.00 74.56 137 ASP A O 1
ATOM 1053 N N . VAL A 1 138 ? -8.243 8.341 16.269 1.00 70.69 138 VAL A N 1
ATOM 1054 C CA . VAL A 1 138 ? -7.226 9.329 15.912 1.00 70.69 138 VAL A CA 1
ATOM 1055 C C . VAL A 1 138 ? -7.885 10.670 15.630 1.00 70.69 138 VAL A C 1
ATOM 1057 O O . VAL A 1 138 ? -8.985 10.695 15.080 1.00 70.69 138 VAL A O 1
ATOM 1060 N N . PRO A 1 139 ? -7.220 11.799 15.941 1.00 70.06 139 PRO A N 1
ATOM 1061 C CA . PRO A 1 139 ? -7.737 13.115 15.594 1.00 70.06 139 PRO A CA 1
ATOM 1062 C C . PRO A 1 139 ? -8.097 13.187 14.102 1.00 70.06 139 PRO A C 1
ATOM 1064 O O . PRO A 1 139 ? -7.242 13.004 13.231 1.00 70.06 139 PRO A O 1
ATOM 1067 N N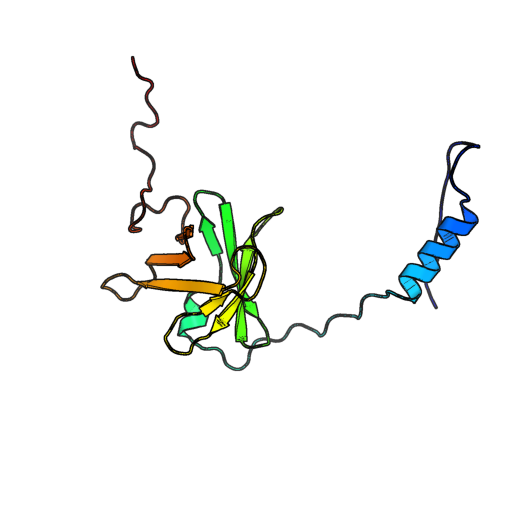 . GLY A 1 140 ? -9.374 13.433 13.824 1.00 69.62 140 GLY A N 1
ATOM 1068 C CA . GLY A 1 140 ? -9.965 13.396 12.492 1.00 69.62 140 GLY A CA 1
ATOM 1069 C C . GLY A 1 140 ? -11.187 14.304 12.399 1.00 69.62 140 GLY A C 1
ATOM 1070 O O . GLY A 1 140 ? -11.539 14.986 13.362 1.00 69.62 140 GLY A O 1
ATOM 1071 N N . GLY A 1 141 ? -11.817 14.320 11.228 1.00 67.56 141 GLY A N 1
ATOM 1072 C CA . GLY A 1 141 ? -12.915 15.225 10.910 1.00 67.56 141 GLY A CA 1
ATOM 1073 C C . GLY A 1 141 ? -12.495 16.574 10.362 1.00 67.56 141 GLY A C 1
ATOM 1074 O O . GLY A 1 141 ? -11.338 16.994 10.429 1.00 67.56 141 GLY A O 1
ATOM 1075 N N . VAL A 1 142 ? -13.480 17.250 9.787 1.00 70.06 142 VAL A N 1
ATOM 1076 C CA . VAL A 1 142 ? -13.361 18.635 9.341 1.00 70.06 142 VAL A CA 1
ATOM 1077 C C . VAL A 1 142 ? -14.309 19.449 10.206 1.00 70.06 142 VAL A C 1
ATOM 1079 O O . VAL A 1 142 ? -15.478 19.091 10.327 1.00 70.06 142 VAL A O 1
ATOM 1082 N N . ASP A 1 143 ? -13.822 20.528 10.820 1.00 76.56 143 ASP A N 1
ATOM 1083 C CA . ASP A 1 143 ? -14.700 21.432 11.564 1.00 76.56 143 ASP A CA 1
ATOM 1084 C C . ASP A 1 143 ? -15.832 21.916 10.641 1.00 76.56 143 ASP A C 1
ATOM 1086 O O . ASP A 1 143 ? -15.573 22.365 9.519 1.00 76.56 143 ASP A O 1
ATOM 1090 N N . ALA A 1 144 ? -17.082 21.801 11.096 1.00 81.19 144 ALA A N 1
ATOM 1091 C CA . ALA A 1 144 ? -18.258 22.140 10.297 1.00 81.19 144 ALA A CA 1
ATOM 1092 C C . ALA A 1 144 ? -18.290 23.623 9.890 1.00 81.19 144 ALA A C 1
ATOM 1094 O O . ALA A 1 144 ? -18.864 23.972 8.859 1.00 81.19 144 ALA A O 1
ATOM 1095 N N . GLU A 1 145 ? -17.664 24.498 10.677 1.00 84.69 145 GLU A N 1
ATOM 1096 C CA . GLU A 1 145 ? -17.536 25.922 10.386 1.00 84.69 145 GLU A CA 1
ATOM 1097 C C . GLU A 1 145 ? -16.296 26.257 9.537 1.00 84.69 145 GLU A C 1
ATOM 1099 O O . GLU A 1 145 ? -16.110 27.416 9.147 1.00 84.69 145 GLU A O 1
ATOM 1104 N N . GLY A 1 146 ? -15.476 25.252 9.215 1.00 80.19 146 GLY A N 1
ATOM 1105 C CA . GLY A 1 146 ? -14.229 25.384 8.473 1.00 80.19 146 GLY A CA 1
ATOM 1106 C C . GLY A 1 146 ? -13.106 26.039 9.282 1.00 80.19 146 GLY A C 1
ATOM 1107 O O . GLY A 1 146 ? -13.267 26.455 10.428 1.00 80.19 146 GLY A O 1
ATOM 1108 N N . TRP A 1 147 ? -11.923 26.151 8.673 1.00 80.38 147 TRP A N 1
ATOM 1109 C CA . TRP A 1 147 ? -10.822 26.887 9.293 1.00 80.38 147 TRP A CA 1
ATOM 1110 C C . TRP A 1 147 ? -11.189 28.371 9.418 1.00 80.38 147 TRP A C 1
ATOM 1112 O O . TRP A 1 147 ? -11.451 29.037 8.414 1.00 80.38 147 TRP A O 1
ATOM 1122 N N . ARG A 1 148 ? -11.165 28.902 10.644 1.00 80.88 148 ARG A N 1
ATOM 1123 C CA . ARG A 1 148 ? -11.276 30.338 10.916 1.00 80.88 148 ARG A CA 1
ATOM 1124 C C . ARG A 1 148 ? -9.925 30.861 11.389 1.00 80.88 148 ARG A C 1
ATOM 1126 O O . ARG A 1 148 ? -9.326 30.308 12.308 1.00 80.88 148 ARG A O 1
ATOM 1133 N N . GLY A 1 149 ? -9.442 31.922 10.749 1.00 79.19 149 GLY A N 1
ATOM 1134 C CA . GLY A 1 149 ? -8.263 32.635 11.228 1.00 79.19 149 GLY A CA 1
ATOM 1135 C C . GLY A 1 149 ? -8.521 33.255 12.602 1.00 79.19 149 GLY A C 1
ATOM 1136 O O . GLY A 1 149 ? -9.661 33.551 12.955 1.00 79.19 149 GLY A O 1
ATOM 1137 N N . ILE A 1 150 ? -7.453 33.470 13.366 1.00 76.75 150 ILE A N 1
ATOM 1138 C CA . ILE A 1 150 ? -7.486 34.319 14.563 1.00 76.75 150 ILE A CA 1
ATOM 1139 C C . ILE A 1 150 ? -7.741 35.762 14.111 1.00 76.75 150 ILE A C 1
ATOM 1141 O O . ILE A 1 150 ? -6.847 36.400 13.554 1.00 76.75 150 ILE A O 1
ATOM 1145 N N . GLY A 1 151 ? -8.985 36.215 14.272 1.00 60.75 151 GLY A N 1
ATOM 1146 C CA . GLY A 1 151 ? -9.387 37.621 14.193 1.00 60.75 151 GLY A CA 1
ATOM 1147 C C . GLY A 1 151 ? -9.284 38.300 15.548 1.00 60.75 151 GLY A C 1
ATOM 1148 O O . GLY A 1 151 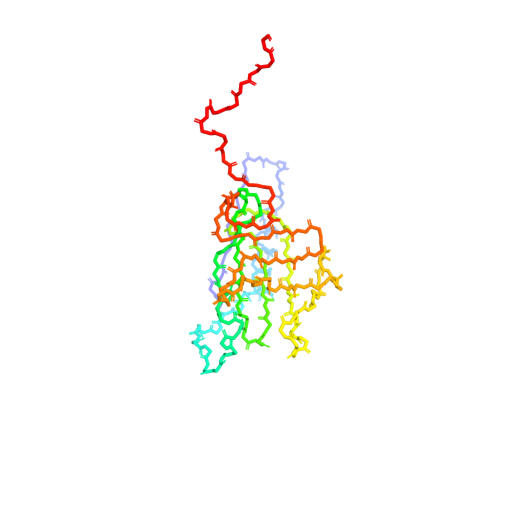? -9.470 37.595 16.566 1.00 60.75 151 GLY A O 1
#

Organism: NCBI:txid1888

Secondary structure (DSSP, 8-state):
---------SSTTS--HHHHHHHHHHHHHHSPPPPPPPP---S---HHHHTT-EEEEETTEEEEEEE-TTS-EEEEESSSS---EEEEE-SSSEEEE-SGGGTTPEEEEEE-TTS-EEEEEETTEEEESSTT-TTSSSS----TT------

pLDDT: mean 90.5, std 7.77, range [56.38, 98.44]

Foldseek 3Di:
DPDFDDFDDPDPPDDPRVVVRVVVRVCCVVVVDPPDDPDDDDPDADPLLVLQFAWKDFQNFIWTWDQDPVRWIKIDGPDDDDDIFIWDDPVPQKTQTCDDPRHRWIWHFDADPVRHTQWIDTPPTTIGPDRQDPPHPDRGDAPPVHDDDDD